Protein AF-A0A0F9C380-F1 (afdb_monomer_lite)

Organism: NCBI:txid412755

InterPro domains:
  IPR003751 Translational regulator CsrA [MF_00167] (19-79)
  IPR003751 Translational regulator CsrA [PF02599] (19-68)
  IPR003751 Translational regulator CsrA [PTHR34984] (19-72)
  IPR003751 Translational regulator CsrA [TIGR00202] (19-71)
  IPR036107 Carbon storage regulator superfamily [G3DSA:2.60.40.4380] (15-77)
  IPR036107 Carbon storage regulator superfamily [SSF117130] (18-70)

Foldseek 3Di:
DDPPDDPPVPPPPDDDDPDDDDDDDAQDWDDDPPFWIWGFPDDDPPDTDIDIGGDPVDDDDDPVVCVVPPVVPPPPPDD

Sequence (79 aa):
MEVSGPTRYNYYYERRLHMLVLSRKKDEAIIIGDDIKITIVDVRGDKVRLGIDAPRSIPVHREEIYDRFIRRSHNDRSI

Secondary structure (DSSP, 8-state):
----S--GGGGGSSSS---------TT-EEEETTTEEEEEEEEETTEEEEEEE--TTS----HHHHHHHTGGGSS----

Radius of gyration: 17.0 Å; chains: 1; bounding box: 43×31×39 Å

Structure (mmCIF, N/CA/C/O backbone):
data_AF-A0A0F9C380-F1
#
_entry.id   AF-A0A0F9C380-F1
#
loop_
_atom_site.group_PDB
_atom_site.id
_atom_site.type_symbol
_atom_site.label_atom_id
_atom_site.label_alt_id
_atom_site.label_comp_id
_atom_site.label_asym_id
_atom_site.label_entity_id
_atom_site.label_seq_id
_atom_site.pdbx_PDB_ins_code
_atom_site.Cartn_x
_atom_site.Cartn_y
_atom_site.Cartn_z
_atom_site.occupancy
_atom_site.B_iso_or_equiv
_atom_site.auth_seq_id
_atom_site.auth_comp_id
_atom_site.auth_asym_id
_atom_site.auth_atom_id
_atom_site.pdbx_PDB_model_num
ATOM 1 N N . MET A 1 1 ? -16.165 10.962 24.519 1.00 44.88 1 MET A N 1
ATOM 2 C CA . MET A 1 1 ? -14.709 11.157 24.364 1.00 44.88 1 MET A CA 1
ATOM 3 C C . MET A 1 1 ? -14.504 11.957 23.097 1.00 44.88 1 MET A C 1
ATOM 5 O O . MET A 1 1 ? -14.469 11.390 22.013 1.00 44.88 1 MET A O 1
ATOM 9 N N . GLU A 1 2 ? -14.506 13.278 23.234 1.00 38.22 2 GLU A N 1
ATOM 10 C CA . GLU A 1 2 ? -14.206 14.193 22.138 1.00 38.22 2 GLU A CA 1
ATOM 11 C C . GLU A 1 2 ? -12.708 14.105 21.853 1.00 38.22 2 GLU A C 1
ATOM 13 O O . GLU A 1 2 ? -11.879 14.382 22.720 1.00 38.22 2 GLU A O 1
ATOM 18 N N . VAL A 1 3 ? -12.350 13.647 20.656 1.00 48.62 3 VAL A N 1
ATOM 19 C CA . VAL A 1 3 ? -10.968 13.722 20.180 1.00 48.62 3 VAL A CA 1
ATOM 20 C C . VAL A 1 3 ? -10.725 15.129 19.644 1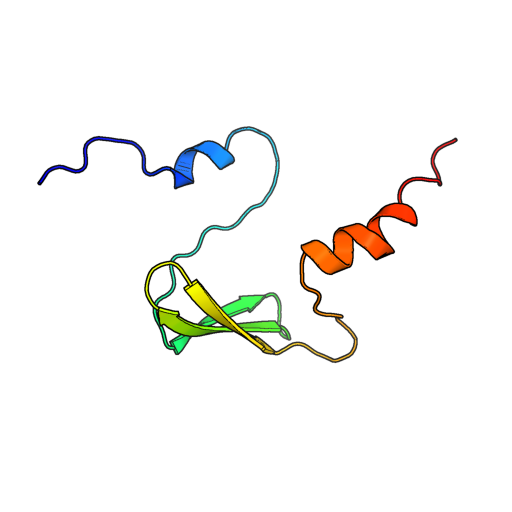.00 48.62 3 VAL A C 1
ATOM 22 O O . VAL A 1 3 ? -10.862 15.407 18.456 1.00 48.62 3 VAL A O 1
ATOM 25 N N . SER A 1 4 ? -10.399 16.032 20.562 1.00 51.06 4 SER A N 1
ATOM 26 C CA . SER A 1 4 ? -9.994 17.405 20.274 1.00 51.06 4 SER A CA 1
ATOM 27 C C . SER A 1 4 ? -8.543 17.423 19.796 1.00 51.06 4 SER A C 1
ATOM 29 O O . SER A 1 4 ? -7.607 17.383 20.591 1.00 51.06 4 SER A O 1
ATOM 31 N N . GLY A 1 5 ? -8.353 17.465 18.481 1.00 53.91 5 GLY A N 1
ATOM 32 C CA . GLY A 1 5 ? -7.063 17.754 17.862 1.00 53.91 5 GLY A CA 1
ATOM 33 C C . GLY A 1 5 ? -7.045 17.366 16.385 1.00 53.91 5 GLY A C 1
ATOM 34 O O . GLY A 1 5 ? -7.665 16.365 16.017 1.00 53.91 5 GLY A O 1
ATOM 35 N N . PRO A 1 6 ? -6.346 18.118 15.513 1.00 43.44 6 PRO A N 1
ATOM 36 C CA . PRO A 1 6 ? -6.108 17.655 14.156 1.00 43.44 6 PRO A CA 1
ATOM 37 C C . PRO A 1 6 ? -5.372 16.320 14.266 1.00 43.44 6 PRO A C 1
ATOM 39 O O . PRO A 1 6 ? -4.313 16.230 14.888 1.00 43.44 6 PRO A O 1
ATOM 42 N N . THR A 1 7 ? -5.963 15.253 13.724 1.00 53.53 7 THR A N 1
ATOM 43 C CA . THR A 1 7 ? -5.280 13.958 13.650 1.00 53.53 7 THR A CA 1
ATOM 44 C C . THR A 1 7 ? -3.876 14.180 13.077 1.00 53.53 7 THR A C 1
ATOM 46 O O . THR A 1 7 ? -3.696 15.001 12.173 1.00 53.53 7 THR A O 1
ATOM 49 N N . ARG A 1 8 ? -2.866 13.469 13.603 1.00 51.59 8 ARG A N 1
ATOM 50 C CA . ARG A 1 8 ? -1.445 13.605 13.202 1.00 51.59 8 ARG A CA 1
ATOM 51 C C . ARG A 1 8 ? -1.212 13.520 11.686 1.00 51.59 8 ARG A C 1
ATOM 53 O O . ARG A 1 8 ? -0.157 13.908 11.205 1.00 51.59 8 ARG A O 1
ATOM 60 N N . TYR A 1 9 ? -2.206 13.035 10.950 1.00 54.44 9 TYR A N 1
ATOM 61 C CA . TYR A 1 9 ? -2.219 12.944 9.505 1.00 54.44 9 TYR A CA 1
ATOM 62 C C . TYR A 1 9 ? -2.099 14.308 8.798 1.00 54.44 9 TYR A C 1
ATOM 64 O O . TYR A 1 9 ? -1.416 14.414 7.781 1.00 54.44 9 TYR A O 1
ATOM 72 N N . ASN A 1 10 ? -2.692 15.374 9.344 1.00 49.28 10 ASN A N 1
ATOM 73 C CA . ASN A 1 10 ? -2.766 16.666 8.645 1.00 49.28 10 ASN A CA 1
ATOM 74 C C . ASN A 1 10 ? -1.452 17.468 8.602 1.00 49.28 10 ASN A C 1
ATOM 76 O O . ASN A 1 10 ? -1.376 18.452 7.875 1.00 49.28 10 ASN A O 1
ATOM 80 N N . TYR A 1 11 ? -0.397 17.053 9.310 1.00 51.94 11 TYR A N 1
ATOM 81 C CA . TYR A 1 11 ? 0.868 17.803 9.342 1.00 51.94 11 TYR A CA 1
ATOM 82 C C . TYR A 1 11 ? 1.776 17.597 8.115 1.00 51.94 11 TYR A C 1
ATOM 84 O O . TYR A 1 11 ? 2.762 18.314 7.964 1.00 51.94 11 TYR A O 1
ATOM 92 N N . TYR A 1 12 ? 1.451 16.666 7.210 1.00 57.09 12 TYR A N 1
ATOM 93 C CA . TYR A 1 12 ? 2.293 16.345 6.046 1.00 57.09 12 TYR A CA 1
ATOM 94 C C . TYR A 1 12 ? 1.863 17.016 4.727 1.00 57.09 12 TYR A C 1
ATOM 96 O O . TYR A 1 12 ? 2.493 16.786 3.698 1.00 57.09 12 TYR A O 1
ATOM 104 N N . TYR A 1 13 ? 0.831 17.869 4.731 1.00 54.81 13 TYR A N 1
ATOM 105 C CA . TYR A 1 13 ? 0.256 18.437 3.499 1.00 54.81 13 TYR A CA 1
ATOM 106 C C . TYR A 1 13 ? 0.829 19.791 3.060 1.00 54.81 13 TYR A C 1
ATOM 108 O O . TYR A 1 13 ? 0.517 20.265 1.969 1.00 54.81 13 TYR A O 1
ATOM 116 N N . GLU A 1 14 ? 1.663 20.436 3.875 1.00 52.56 14 GLU A N 1
ATOM 117 C CA . GLU A 1 14 ? 1.875 21.876 3.700 1.00 52.56 14 GLU A CA 1
ATOM 118 C C . GLU A 1 14 ? 3.080 22.291 2.858 1.00 52.56 14 GLU A C 1
ATOM 120 O O . GLU A 1 14 ? 3.209 23.473 2.547 1.00 52.56 14 GLU A O 1
ATOM 125 N N . ARG A 1 15 ? 3.946 21.374 2.407 1.00 52.47 15 ARG A N 1
ATOM 126 C CA . ARG A 1 15 ? 5.056 21.745 1.509 1.00 52.47 15 ARG A CA 1
ATOM 127 C C . ARG A 1 15 ? 5.338 20.676 0.456 1.00 52.47 15 ARG A C 1
ATOM 129 O O . ARG A 1 15 ? 6.194 19.825 0.635 1.00 52.47 15 ARG A O 1
ATOM 136 N N . ARG A 1 16 ? 4.622 20.798 -0.670 1.00 65.19 16 ARG A N 1
ATOM 137 C CA . ARG A 1 16 ? 4.929 20.230 -1.998 1.00 65.19 16 ARG 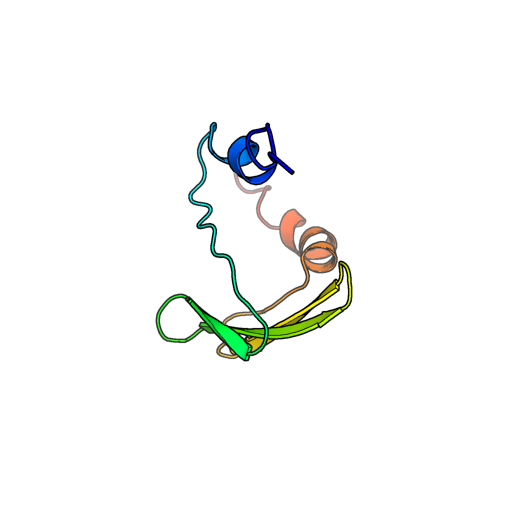A CA 1
ATOM 138 C C . ARG A 1 16 ? 5.361 18.755 -2.016 1.00 65.19 16 ARG A C 1
ATOM 140 O O . ARG A 1 16 ? 6.538 18.521 -2.225 1.00 65.19 16 ARG A O 1
ATOM 147 N N . LEU A 1 17 ? 4.423 17.800 -1.946 1.00 53.06 17 LEU A N 1
ATOM 148 C CA . LEU A 1 17 ? 4.484 16.485 -2.625 1.00 53.06 17 LEU A CA 1
ATOM 149 C C . LEU A 1 17 ? 3.083 15.825 -2.672 1.00 53.06 17 LEU A C 1
ATOM 151 O O . LEU A 1 17 ? 2.304 15.936 -1.729 1.00 53.06 17 LEU A O 1
ATOM 155 N N . HIS A 1 18 ? 2.779 15.127 -3.774 1.00 67.81 18 HIS A N 1
ATOM 156 C CA . HIS A 1 18 ? 1.540 14.376 -4.043 1.00 67.81 18 HIS A CA 1
ATOM 157 C C . HIS A 1 18 ? 1.443 13.079 -3.205 1.00 67.81 18 HIS A C 1
ATOM 159 O O . HIS A 1 18 ? 1.564 11.981 -3.744 1.00 67.81 18 HIS A O 1
ATOM 165 N N . MET A 1 19 ? 1.249 13.168 -1.887 1.00 76.00 19 MET A N 1
ATOM 166 C CA . MET A 1 19 ? 0.958 11.986 -1.062 1.00 76.00 19 MET A CA 1
ATOM 167 C C . MET A 1 19 ? -0.556 11.791 -0.923 1.00 76.00 19 MET A C 1
ATOM 169 O O . MET A 1 19 ? -1.237 12.564 -0.247 1.00 76.00 19 MET A O 1
ATOM 173 N N . LEU A 1 20 ? -1.085 10.737 -1.548 1.00 81.88 20 LEU A N 1
ATOM 174 C CA . LEU A 1 20 ? -2.480 10.344 -1.377 1.00 81.88 20 LEU A CA 1
ATOM 175 C C . LEU A 1 20 ? -2.641 9.494 -0.115 1.00 81.88 20 LEU A C 1
ATOM 177 O O . LEU A 1 20 ? -1.929 8.517 0.104 1.00 81.88 20 LEU A O 1
ATOM 181 N N . VAL A 1 21 ? -3.620 9.868 0.695 1.00 80.88 21 VAL A N 1
ATOM 182 C CA . VAL A 1 21 ? -3.868 9.310 2.019 1.00 80.88 21 VAL A CA 1
ATOM 183 C C . VAL A 1 21 ? -5.151 8.512 1.988 1.00 80.88 21 VAL A C 1
ATOM 185 O O . VAL A 1 21 ? -6.219 9.082 1.781 1.00 80.88 21 VAL A O 1
ATOM 188 N N . LEU A 1 22 ? -5.066 7.207 2.231 1.00 84.81 22 LEU A 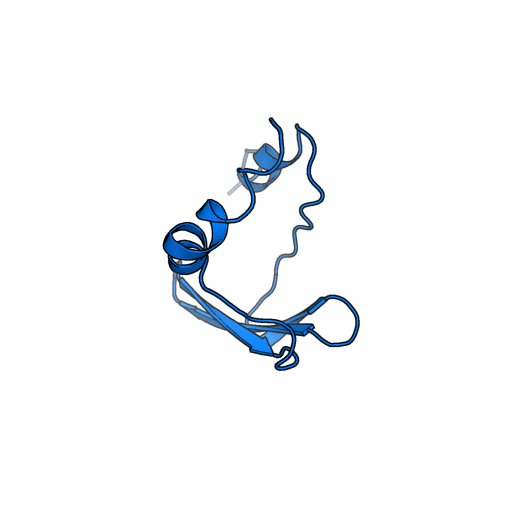N 1
ATOM 189 C CA . LEU A 1 22 ? -6.229 6.324 2.238 1.00 84.81 22 LEU A CA 1
ATOM 190 C C . LEU A 1 22 ? -6.206 5.451 3.492 1.00 84.81 22 LEU A C 1
ATOM 192 O O . LEU A 1 22 ? -5.220 4.773 3.774 1.00 84.81 22 LEU A O 1
ATOM 196 N N . SER A 1 23 ? -7.307 5.435 4.241 1.00 87.44 23 SER A N 1
ATOM 197 C CA . SER A 1 23 ? -7.506 4.479 5.334 1.00 87.44 23 SER A CA 1
ATOM 198 C C . SER A 1 23 ? -8.124 3.199 4.785 1.00 87.44 23 SER A C 1
ATOM 200 O O . SER A 1 23 ? -9.183 3.254 4.152 1.00 87.44 23 SER A O 1
ATOM 202 N N . ARG A 1 24 ? -7.473 2.056 5.023 1.00 92.75 24 ARG A N 1
ATOM 203 C CA . ARG A 1 24 ? -7.928 0.722 4.610 1.00 92.75 24 ARG A CA 1
ATOM 204 C C . ARG A 1 24 ? -8.032 -0.220 5.808 1.00 92.75 24 ARG A C 1
ATOM 206 O O . ARG A 1 24 ? -7.193 -0.167 6.709 1.00 92.75 24 ARG A O 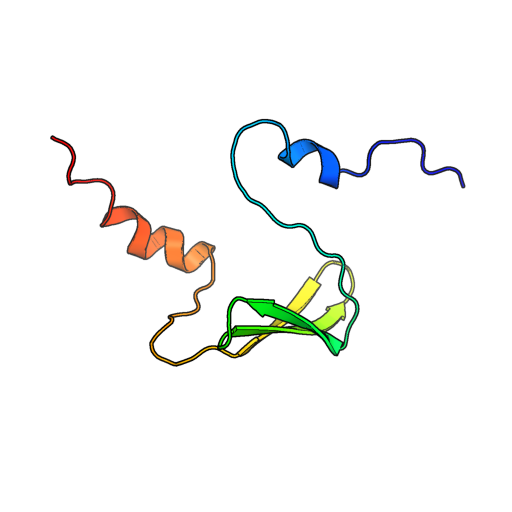1
ATOM 213 N N . LYS A 1 25 ? -9.054 -1.072 5.815 1.00 92.44 25 LYS A N 1
ATOM 214 C CA . LYS A 1 25 ? -9.223 -2.182 6.767 1.00 92.44 25 LYS A CA 1
ATOM 215 C C . LYS A 1 25 ? -8.589 -3.462 6.219 1.00 92.44 25 LYS A C 1
ATOM 217 O O . LYS A 1 25 ? -8.167 -3.511 5.068 1.00 92.44 25 LYS A O 1
ATOM 222 N N . LYS A 1 26 ? -8.522 -4.500 7.057 1.00 95.19 26 LYS A N 1
ATOM 223 C CA . LYS A 1 26 ? -8.122 -5.848 6.636 1.00 95.19 26 LYS A CA 1
ATOM 224 C C . LYS A 1 26 ? -8.956 -6.298 5.429 1.00 95.19 26 LYS A C 1
ATOM 226 O O . LYS A 1 26 ? -10.147 -6.004 5.372 1.00 95.19 26 LYS A O 1
ATOM 231 N N . ASP A 1 27 ? -8.300 -6.972 4.492 1.00 95.06 27 ASP A N 1
ATOM 232 C CA . ASP A 1 27 ? -8.825 -7.476 3.219 1.00 95.06 27 ASP A CA 1
ATOM 233 C C . ASP A 1 27 ? -9.223 -6.393 2.195 1.00 95.06 27 ASP A C 1
ATOM 235 O O . ASP A 1 27 ? -9.552 -6.714 1.053 1.00 95.06 27 ASP A O 1
ATOM 239 N N . GLU A 1 28 ? -9.119 -5.104 2.537 1.00 96.38 28 GLU A N 1
ATOM 240 C CA . GLU A 1 28 ? -9.258 -4.024 1.560 1.00 96.38 28 GLU A CA 1
ATOM 241 C C . GLU A 1 28 ? -7.955 -3.799 0.779 1.00 96.38 28 GLU A C 1
ATOM 243 O O . GLU A 1 28 ? -6.847 -4.080 1.253 1.00 96.38 28 GLU A O 1
ATOM 248 N N . ALA A 1 29 ? -8.092 -3.250 -0.431 1.00 95.31 29 ALA A N 1
ATOM 249 C CA . ALA A 1 29 ? -6.978 -3.033 -1.342 1.00 95.31 29 ALA A CA 1
ATOM 250 C C . ALA A 1 29 ? -6.932 -1.613 -1.922 1.00 95.31 29 ALA A C 1
ATOM 252 O O . ALA A 1 29 ? -7.923 -0.876 -1.929 1.00 95.31 29 ALA A O 1
ATOM 253 N N . ILE A 1 30 ? -5.750 -1.253 -2.410 1.00 95.12 30 ILE A N 1
ATOM 254 C CA . ILE A 1 30 ? -5.423 -0.033 -3.145 1.00 95.12 30 ILE A CA 1
ATOM 255 C C . ILE A 1 30 ? -4.846 -0.475 -4.488 1.00 95.12 30 ILE A C 1
ATOM 257 O O . ILE A 1 30 ? -3.976 -1.344 -4.526 1.00 95.12 30 ILE A O 1
ATOM 261 N N . ILE A 1 31 ? -5.327 0.122 -5.574 1.00 93.62 31 ILE A N 1
ATOM 262 C CA . ILE A 1 31 ? -4.825 -0.114 -6.929 1.00 93.62 31 ILE A CA 1
ATOM 263 C C . ILE A 1 31 ? -4.015 1.108 -7.368 1.00 93.62 31 ILE A C 1
ATOM 265 O O . ILE A 1 31 ? -4.443 2.241 -7.133 1.00 93.62 31 ILE A O 1
ATOM 269 N N . ILE A 1 32 ? -2.843 0.884 -7.961 1.00 91.50 32 ILE A N 1
ATOM 270 C CA . ILE A 1 32 ? -1.973 1.932 -8.509 1.00 91.50 32 ILE A CA 1
ATOM 271 C C . ILE A 1 32 ? -1.760 1.635 -9.995 1.00 91.50 32 ILE A C 1
ATOM 273 O O . ILE A 1 32 ? -1.175 0.611 -10.344 1.00 91.50 32 ILE A O 1
ATOM 277 N N . GLY A 1 33 ? -2.219 2.541 -10.863 1.00 90.38 33 GLY A N 1
ATOM 278 C CA . GLY A 1 33 ? -2.279 2.277 -12.304 1.00 90.38 33 GLY A CA 1
ATOM 279 C C . GLY A 1 33 ? -3.189 1.083 -12.599 1.00 90.38 33 GLY A C 1
ATOM 280 O O . GLY A 1 33 ? -4.216 0.931 -11.940 1.00 90.38 33 GLY A O 1
ATOM 281 N N . ASP A 1 34 ? -2.775 0.231 -13.535 1.00 90.81 34 ASP A N 1
ATOM 282 C CA . ASP A 1 34 ? -3.539 -0.956 -13.944 1.00 90.81 34 ASP A CA 1
ATOM 283 C C . ASP A 1 34 ? -2.933 -2.278 -13.432 1.00 90.81 34 ASP A C 1
ATOM 285 O O . ASP A 1 34 ? -3.620 -3.297 -13.389 1.00 90.81 34 ASP A O 1
ATOM 289 N N . ASP A 1 35 ? -1.672 -2.259 -12.981 1.00 93.06 35 ASP A N 1
ATOM 290 C CA . ASP A 1 35 ? -0.885 -3.482 -12.755 1.00 93.06 35 ASP A CA 1
ATOM 291 C C . ASP A 1 35 ? -0.449 -3.706 -11.299 1.00 93.06 35 ASP A C 1
ATOM 293 O O . ASP A 1 35 ? 0.114 -4.754 -10.981 1.00 93.06 35 ASP A O 1
ATOM 297 N N . ILE A 1 36 ? -0.653 -2.733 -10.403 1.00 95.69 36 ILE A N 1
ATOM 298 C CA . ILE A 1 36 ? -0.193 -2.832 -9.012 1.00 95.69 36 ILE A CA 1
ATOM 299 C C . ILE A 1 36 ? -1.386 -2.861 -8.065 1.00 95.69 36 ILE A C 1
ATOM 301 O O . ILE A 1 36 ? -2.209 -1.943 -8.042 1.00 95.69 36 ILE A O 1
ATOM 305 N N . LYS A 1 37 ? -1.427 -3.878 -7.203 1.00 96.38 37 LYS A N 1
ATOM 306 C CA . LYS A 1 37 ? -2.425 -4.027 -6.142 1.00 96.38 37 LYS A CA 1
ATOM 307 C C . LYS A 1 37 ? -1.755 -4.200 -4.786 1.00 96.38 37 LYS A C 1
ATOM 309 O O . LYS A 1 37 ? -1.022 -5.154 -4.545 1.00 96.38 37 LYS A O 1
ATOM 314 N N . ILE A 1 38 ? -2.081 -3.309 -3.858 1.00 96.50 38 ILE A N 1
ATOM 315 C CA . ILE A 1 38 ? -1.655 -3.376 -2.460 1.00 96.50 38 ILE A CA 1
ATOM 316 C C . ILE A 1 38 ? -2.852 -3.805 -1.621 1.00 96.50 38 ILE A C 1
ATOM 318 O O . ILE A 1 38 ? -3.874 -3.133 -1.622 1.00 96.50 38 ILE A O 1
ATOM 322 N N . THR A 1 39 ? -2.738 -4.908 -0.892 1.00 96.94 39 THR A N 1
ATOM 323 C CA . THR A 1 39 ? -3.808 -5.457 -0.046 1.00 96.94 39 THR A CA 1
ATOM 324 C C . THR A 1 39 ? -3.384 -5.444 1.415 1.00 96.94 39 THR A C 1
ATOM 326 O O . THR A 1 39 ? -2.262 -5.839 1.743 1.00 96.94 39 THR A O 1
ATOM 329 N N . ILE A 1 40 ? -4.280 -5.036 2.311 1.00 96.94 40 ILE A N 1
ATOM 330 C CA . ILE A 1 40 ? -4.059 -5.166 3.752 1.00 96.94 40 ILE A CA 1
ATOM 331 C C . ILE A 1 40 ? -4.354 -6.612 4.158 1.00 96.94 40 ILE A C 1
ATOM 333 O O . ILE A 1 40 ? -5.505 -6.999 4.319 1.00 96.94 40 ILE A O 1
ATOM 337 N N . VAL A 1 41 ? -3.318 -7.427 4.334 1.00 97.12 41 VAL A N 1
ATOM 338 C CA . VAL A 1 41 ? -3.463 -8.863 4.630 1.00 97.12 41 VAL A CA 1
ATOM 339 C C . VAL A 1 41 ? -3.808 -9.103 6.098 1.00 97.12 41 VAL A C 1
ATOM 341 O O . VAL A 1 41 ? -4.576 -10.003 6.431 1.00 97.12 41 VAL A O 1
ATOM 344 N N . ASP A 1 42 ? -3.219 -8.330 7.009 1.00 96.69 42 ASP A N 1
ATOM 345 C CA . ASP A 1 42 ? -3.483 -8.472 8.441 1.00 96.69 42 ASP A CA 1
ATOM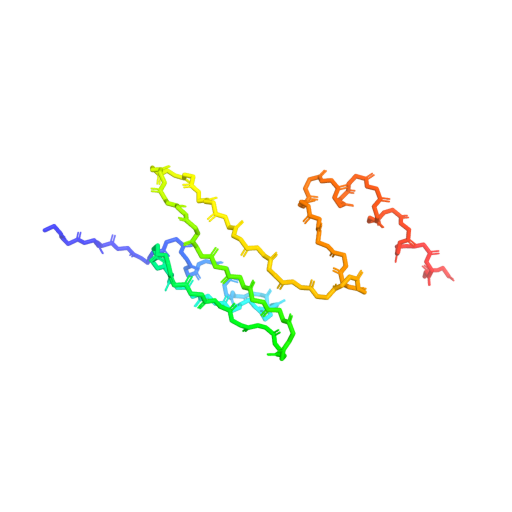 346 C C . ASP A 1 42 ? -3.114 -7.196 9.194 1.00 96.69 42 ASP A C 1
ATOM 348 O O . ASP A 1 42 ? -2.177 -6.491 8.812 1.00 96.69 42 ASP A O 1
ATOM 352 N N . VAL A 1 43 ? -3.810 -6.929 10.296 1.00 94.38 43 VAL A N 1
ATOM 353 C CA . VAL A 1 43 ? -3.517 -5.806 11.195 1.00 94.38 43 VAL A CA 1
ATOM 354 C C . VAL A 1 43 ? -3.415 -6.359 12.610 1.00 94.38 43 VAL A C 1
ATOM 356 O O . VAL A 1 43 ? -4.368 -6.948 13.119 1.00 94.38 43 VAL A O 1
ATOM 359 N N . ARG A 1 44 ? -2.250 -6.201 13.242 1.00 94.69 44 ARG A N 1
ATOM 360 C CA . ARG A 1 44 ? -1.984 -6.658 14.612 1.00 94.69 44 ARG A CA 1
ATOM 361 C C . ARG A 1 44 ? -1.344 -5.535 15.409 1.00 94.69 44 ARG A C 1
ATOM 363 O O . ARG A 1 44 ? -0.154 -5.272 15.253 1.00 94.69 44 ARG A O 1
ATOM 370 N N . GLY A 1 45 ? -2.129 -4.906 16.280 1.00 91.69 45 GLY A N 1
ATOM 371 C CA . GLY A 1 45 ? -1.672 -3.749 17.045 1.00 91.69 45 GLY A CA 1
ATOM 372 C C . GLY A 1 45 ? -1.243 -2.621 16.109 1.00 91.69 45 GLY A C 1
ATOM 373 O O . GLY A 1 45 ? -2.042 -2.142 15.310 1.00 91.69 45 GLY A O 1
ATOM 374 N N . ASP A 1 46 ? 0.025 -2.237 16.193 1.00 88.62 46 ASP A N 1
ATOM 375 C CA . ASP A 1 46 ? 0.676 -1.220 15.364 1.00 88.62 46 ASP A CA 1
ATOM 376 C C . ASP A 1 46 ? 1.301 -1.777 14.070 1.00 88.62 46 ASP A C 1
ATOM 378 O O . ASP A 1 46 ? 1.768 -1.011 13.226 1.00 88.62 46 ASP A O 1
ATOM 382 N N . LYS A 1 47 ? 1.311 -3.103 13.884 1.00 89.50 47 LYS A N 1
ATOM 383 C CA . LYS A 1 47 ? 1.899 -3.757 12.710 1.00 89.50 47 LYS A CA 1
ATOM 384 C C . LYS A 1 47 ? 0.843 -4.095 11.672 1.00 89.50 47 LYS A C 1
ATOM 386 O O . LYS A 1 47 ? -0.168 -4.734 11.964 1.00 89.50 47 LYS A O 1
ATOM 391 N N . VAL A 1 48 ? 1.146 -3.758 10.424 1.00 94.06 48 VAL A N 1
ATOM 392 C CA . VAL A 1 48 ? 0.314 -4.076 9.262 1.00 94.06 48 VAL A CA 1
ATOM 393 C C . VAL A 1 48 ? 1.088 -5.000 8.329 1.00 94.06 48 VAL A C 1
ATOM 395 O O . VAL A 1 48 ? 2.251 -4.748 8.012 1.00 94.06 48 VAL A O 1
ATOM 398 N N . ARG A 1 49 ? 0.453 -6.086 7.885 1.00 95.69 49 ARG A N 1
ATOM 399 C CA . ARG A 1 49 ? 0.975 -6.950 6.820 1.00 95.69 49 ARG A CA 1
ATOM 400 C C . ARG A 1 49 ? 0.361 -6.499 5.504 1.00 95.69 49 ARG A C 1
ATOM 402 O O . ARG A 1 49 ? -0.857 -6.519 5.355 1.00 95.69 49 ARG A O 1
ATOM 409 N N . LEU A 1 50 ? 1.215 -6.115 4.566 1.00 96.25 50 LEU A N 1
ATOM 410 C CA . LEU A 1 50 ? 0.825 -5.701 3.224 1.00 96.25 50 LEU A CA 1
ATOM 411 C C . LEU A 1 50 ? 1.163 -6.819 2.236 1.00 96.25 50 LEU A C 1
ATOM 413 O O . LEU A 1 50 ? 2.278 -7.341 2.248 1.00 96.25 50 LEU A O 1
ATOM 417 N N . GLY A 1 51 ? 0.201 -7.184 1.398 1.00 96.50 51 GLY A N 1
ATOM 418 C CA . GLY A 1 51 ? 0.428 -7.966 0.188 1.00 96.50 51 GLY A CA 1
ATOM 419 C C . GLY A 1 51 ? 0.596 -7.000 -0.975 1.00 96.50 51 GLY A C 1
ATOM 420 O O . GLY A 1 51 ? -0.242 -6.120 -1.143 1.00 96.50 51 GLY A O 1
ATOM 421 N N . ILE A 1 52 ? 1.673 -7.132 -1.741 1.00 96.50 52 ILE A N 1
ATOM 422 C CA . ILE A 1 52 ? 1.937 -6.294 -2.911 1.00 96.50 52 ILE A CA 1
ATOM 423 C C . ILE A 1 52 ? 1.997 -7.226 -4.111 1.00 96.50 52 ILE A C 1
ATOM 425 O O . ILE A 1 52 ? 2.873 -8.087 -4.176 1.00 96.50 52 ILE A O 1
ATOM 429 N N . ASP A 1 53 ? 1.045 -7.058 -5.015 1.00 96.44 53 ASP A N 1
ATOM 430 C CA . ASP A 1 53 ? 1.029 -7.693 -6.323 1.00 96.44 53 ASP A CA 1
ATOM 431 C C . ASP A 1 53 ? 1.440 -6.645 -7.355 1.00 96.44 53 ASP A C 1
ATOM 433 O O . ASP A 1 53 ? 0.885 -5.545 -7.382 1.00 96.44 53 ASP A O 1
ATOM 437 N N . ALA A 1 54 ? 2.480 -6.952 -8.117 1.00 95.56 54 ALA A N 1
ATOM 438 C CA . ALA A 1 54 ? 3.067 -6.066 -9.108 1.00 95.56 54 ALA A CA 1
ATOM 439 C C . ALA A 1 54 ? 3.794 -6.910 -10.167 1.00 95.56 54 ALA A C 1
ATOM 441 O O . ALA A 1 54 ? 4.332 -7.980 -9.849 1.00 95.56 54 ALA A O 1
ATOM 442 N N . PRO A 1 55 ? 3.867 -6.444 -11.423 1.00 94.62 55 PRO A N 1
ATOM 443 C CA . PRO A 1 55 ? 4.599 -7.137 -12.470 1.00 94.62 55 PRO A CA 1
ATOM 444 C C . PRO A 1 55 ? 6.095 -7.191 -12.142 1.00 94.62 55 PRO A C 1
ATOM 446 O O . PRO A 1 55 ? 6.654 -6.283 -11.532 1.00 94.62 55 PRO A O 1
ATOM 449 N N . ARG A 1 56 ? 6.784 -8.240 -12.613 1.00 91.94 56 ARG A N 1
ATOM 450 C CA . ARG A 1 56 ? 8.222 -8.462 -12.339 1.00 91.94 56 ARG A CA 1
ATOM 451 C C . ARG A 1 56 ? 9.139 -7.341 -12.837 1.00 91.94 56 ARG A C 1
ATOM 453 O O . ARG A 1 56 ? 10.271 -7.243 -12.378 1.00 91.94 56 ARG A O 1
ATOM 460 N N . SER A 1 57 ? 8.670 -6.536 -13.788 1.00 92.25 57 SER A N 1
ATOM 461 C CA . SER A 1 57 ? 9.368 -5.350 -14.287 1.00 92.25 57 SER A CA 1
ATOM 462 C C . SER A 1 57 ? 9.451 -4.228 -13.250 1.00 92.25 57 SER A C 1
ATOM 464 O O . SER A 1 57 ? 10.326 -3.373 -13.367 1.00 92.25 57 SER A O 1
ATOM 466 N N . ILE A 1 58 ? 8.571 -4.227 -12.243 1.00 89.94 58 ILE A N 1
ATOM 467 C CA . ILE A 1 58 ? 8.503 -3.210 -11.197 1.00 89.94 58 ILE A CA 1
ATOM 468 C C . ILE A 1 58 ? 9.054 -3.817 -9.902 1.00 89.94 58 ILE A C 1
ATOM 470 O O . ILE A 1 58 ? 8.378 -4.615 -9.247 1.00 89.94 58 ILE A O 1
ATOM 474 N N . PRO A 1 59 ? 10.292 -3.476 -9.512 1.00 87.75 59 PRO A N 1
ATOM 475 C CA . PRO A 1 59 ? 10.879 -4.028 -8.307 1.00 87.75 59 PRO A CA 1
ATOM 476 C C . PRO A 1 59 ? 10.210 -3.444 -7.057 1.00 87.75 59 PRO A C 1
ATOM 478 O O . PRO A 1 59 ? 10.050 -2.233 -6.917 1.00 87.75 59 PRO A O 1
ATOM 481 N N . VAL A 1 60 ? 9.862 -4.321 -6.116 1.00 89.69 60 VAL A N 1
ATOM 482 C CA . VAL A 1 60 ? 9.292 -3.949 -4.817 1.00 89.69 60 VAL A CA 1
ATOM 483 C C . VAL A 1 60 ? 10.355 -4.155 -3.745 1.00 89.69 60 VAL A C 1
ATOM 485 O O . VAL A 1 60 ? 10.816 -5.273 -3.507 1.00 89.69 60 VAL A O 1
ATOM 488 N N . HIS A 1 61 ? 10.748 -3.071 -3.083 1.00 86.56 61 HIS A N 1
ATOM 489 C CA . HIS A 1 61 ? 11.768 -3.083 -2.041 1.00 86.56 61 HIS A CA 1
ATOM 490 C C . HIS A 1 61 ? 11.226 -2.504 -0.739 1.00 86.56 61 HIS A C 1
ATOM 492 O O . HIS A 1 61 ? 10.331 -1.663 -0.740 1.00 86.56 61 HIS A O 1
ATOM 498 N N . ARG A 1 62 ? 11.804 -2.940 0.384 1.00 85.31 62 ARG A N 1
ATOM 499 C CA . ARG A 1 62 ? 11.622 -2.241 1.658 1.00 85.31 62 ARG A CA 1
ATOM 500 C C . ARG A 1 62 ? 12.485 -0.984 1.659 1.00 85.31 62 ARG A C 1
ATOM 502 O O . ARG A 1 62 ? 13.615 -1.026 1.165 1.00 85.31 62 ARG A O 1
ATOM 509 N N . GLU A 1 63 ? 11.968 0.104 2.211 1.00 80.94 63 GLU A N 1
ATOM 510 C CA . GLU A 1 63 ? 12.619 1.418 2.193 1.00 80.94 63 GLU A CA 1
ATOM 511 C C . GLU A 1 63 ? 14.037 1.366 2.780 1.00 80.94 63 GLU A C 1
ATOM 513 O O . GLU A 1 63 ? 14.993 1.810 2.146 1.00 80.94 63 GLU A O 1
ATOM 518 N N . GLU A 1 64 ? 14.214 0.699 3.922 1.00 78.19 64 GLU A N 1
ATOM 519 C CA . GLU A 1 64 ? 15.503 0.589 4.612 1.00 78.19 64 GLU A CA 1
ATOM 520 C C . GLU A 1 64 ? 16.562 -0.213 3.834 1.00 78.19 64 GLU A C 1
ATOM 522 O O . GLU A 1 64 ? 17.764 -0.149 4.120 1.00 78.19 64 GLU A O 1
ATOM 527 N N . ILE A 1 65 ? 16.127 -1.017 2.862 1.00 79.31 65 ILE A N 1
ATOM 528 C CA . ILE A 1 65 ? 17.017 -1.719 1.937 1.00 79.31 65 ILE A CA 1
ATOM 529 C C . ILE A 1 65 ? 17.308 -0.821 0.737 1.00 79.31 65 ILE A C 1
ATOM 531 O O . ILE A 1 65 ? 18.463 -0.685 0.343 1.00 79.31 65 ILE A O 1
ATOM 535 N N . TYR A 1 66 ? 16.285 -0.166 0.191 1.00 75.19 66 TYR A N 1
ATOM 536 C CA . TYR A 1 66 ? 16.422 0.714 -0.966 1.00 75.19 66 TYR A CA 1
ATOM 537 C C . TYR A 1 66 ? 17.392 1.877 -0.709 1.00 75.19 66 TYR A C 1
ATOM 539 O O . TYR A 1 66 ? 18.309 2.112 -1.504 1.00 75.19 66 TYR A O 1
ATOM 547 N N . ASP A 1 67 ? 17.259 2.547 0.438 1.00 67.69 67 ASP A N 1
ATOM 548 C CA . ASP A 1 67 ? 18.087 3.703 0.796 1.00 67.69 67 ASP A CA 1
ATOM 549 C C . ASP A 1 67 ? 19.569 3.351 0.965 1.00 67.69 67 ASP A C 1
ATOM 551 O O . ASP A 1 67 ? 20.442 4.166 0.660 1.00 67.69 67 ASP A O 1
ATOM 555 N N . ARG A 1 68 ? 19.875 2.119 1.386 1.00 62.22 68 ARG A N 1
ATOM 556 C CA . ARG A 1 68 ? 21.260 1.671 1.581 1.00 62.22 68 ARG A CA 1
ATOM 557 C C . ARG A 1 68 ? 21.987 1.322 0.284 1.00 62.22 68 ARG A C 1
ATOM 559 O O . ARG A 1 68 ? 23.215 1.378 0.275 1.00 62.22 68 ARG A O 1
ATOM 566 N N . PHE A 1 69 ? 21.271 0.990 -0.792 1.00 57.53 69 PHE A N 1
ATOM 567 C CA . PHE A 1 69 ? 21.891 0.451 -2.010 1.00 57.53 69 PHE A CA 1
ATOM 568 C C . PHE A 1 69 ? 21.627 1.259 -3.287 1.00 57.53 69 PHE A C 1
ATOM 570 O O . PHE A 1 69 ? 22.504 1.296 -4.145 1.00 57.53 69 PHE A O 1
ATOM 577 N N . ILE A 1 70 ? 20.478 1.929 -3.432 1.00 55.84 70 ILE A N 1
ATOM 578 C CA . ILE A 1 70 ? 20.066 2.516 -4.725 1.00 55.84 70 ILE A CA 1
ATOM 579 C C . ILE A 1 70 ? 20.119 4.050 -4.7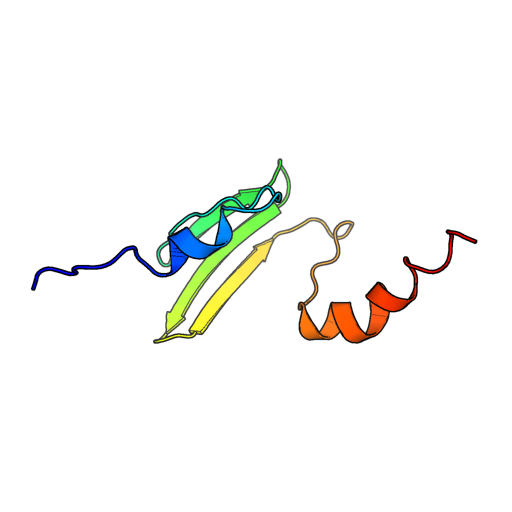32 1.00 55.84 70 ILE A C 1
ATOM 581 O O . ILE A 1 70 ? 20.431 4.658 -5.762 1.00 55.84 70 ILE A O 1
ATOM 585 N N . ARG A 1 71 ? 19.922 4.706 -3.579 1.00 53.69 71 ARG A N 1
ATOM 586 C CA . ARG A 1 71 ? 19.988 6.178 -3.484 1.00 53.69 71 ARG A CA 1
ATOM 587 C C . ARG A 1 71 ? 21.362 6.767 -3.820 1.00 53.69 71 ARG A C 1
ATOM 589 O O . ARG A 1 71 ? 21.448 7.935 -4.187 1.00 53.69 71 ARG A O 1
ATOM 596 N N . ARG A 1 72 ? 22.431 5.968 -3.746 1.00 50.66 72 ARG A N 1
ATOM 597 C CA . ARG A 1 72 ? 23.803 6.417 -4.031 1.00 50.66 72 ARG A CA 1
ATOM 598 C C . ARG A 1 72 ? 24.117 6.545 -5.527 1.00 50.66 72 ARG A C 1
ATOM 600 O O . ARG A 1 72 ? 25.117 7.159 -5.866 1.00 50.66 72 ARG A O 1
ATOM 607 N N . SER A 1 73 ? 23.275 6.011 -6.416 1.00 48.69 73 SER A N 1
ATOM 608 C CA . SER A 1 73 ? 23.553 5.965 -7.864 1.00 48.69 73 SER A CA 1
ATOM 609 C C . SER A 1 73 ? 22.871 7.062 -8.690 1.00 48.69 73 SER A C 1
ATOM 611 O O . SER A 1 73 ? 23.142 7.165 -9.882 1.00 48.69 73 SER A O 1
ATOM 613 N N . HIS A 1 74 ? 21.994 7.877 -8.093 1.00 46.28 74 HIS A N 1
ATOM 614 C CA . HIS A 1 74 ? 21.171 8.849 -8.834 1.00 46.28 74 HIS A CA 1
ATOM 615 C C . HIS A 1 74 ? 21.451 10.325 -8.504 1.00 46.28 74 HIS A C 1
ATOM 617 O O . HIS A 1 74 ? 20.815 11.188 -9.098 1.00 46.28 74 HIS A O 1
ATOM 623 N N . ASN A 1 75 ? 22.400 10.638 -7.611 1.00 48.25 75 ASN A N 1
ATOM 624 C CA . ASN A 1 75 ? 22.692 12.027 -7.218 1.00 48.25 75 ASN A CA 1
ATOM 625 C C . ASN A 1 75 ? 24.009 12.599 -7.783 1.00 48.25 75 ASN A C 1
ATOM 627 O O . ASN A 1 75 ? 24.411 13.679 -7.377 1.00 48.25 75 ASN A O 1
ATOM 631 N N . ASP A 1 76 ? 24.673 11.900 -8.710 1.00 49.62 76 ASP A N 1
ATOM 632 C CA . ASP A 1 76 ? 26.031 12.249 -9.177 1.00 49.62 76 ASP A CA 1
ATOM 633 C C . ASP A 1 76 ? 26.093 12.708 -10.650 1.00 49.62 76 ASP A C 1
ATOM 635 O O . ASP A 1 76 ? 27.132 12.624 -11.297 1.00 49.62 76 ASP A O 1
ATOM 639 N N . ARG A 1 77 ? 24.977 13.179 -11.230 1.00 47.41 77 ARG A N 1
ATOM 640 C CA . ARG A 1 77 ? 24.942 13.705 -12.618 1.00 47.41 77 ARG A CA 1
ATOM 641 C C . ARG A 1 77 ? 24.498 15.162 -12.730 1.00 47.41 77 ARG A C 1
ATOM 643 O O . ARG A 1 77 ? 23.857 15.538 -13.707 1.00 47.41 77 ARG A O 1
ATOM 650 N N . SER A 1 78 ? 24.885 15.967 -11.750 1.00 47.31 78 SER A N 1
ATOM 651 C CA . SER A 1 78 ? 24.800 17.424 -11.834 1.00 47.31 78 SER A CA 1
ATOM 652 C C . SER A 1 78 ? 26.100 18.033 -11.304 1.00 47.31 78 SER A C 1
ATOM 654 O O . SER A 1 78 ? 26.138 18.528 -10.179 1.00 47.31 78 SER A O 1
ATOM 656 N N . ILE A 1 79 ? 27.169 17.942 -12.100 1.00 41.72 79 ILE A N 1
ATOM 657 C CA . ILE A 1 79 ? 28.318 18.862 -12.056 1.00 41.72 79 ILE A CA 1
ATOM 658 C C . ILE A 1 79 ? 28.389 19.520 -13.428 1.00 41.72 79 ILE A C 1
ATOM 660 O O . ILE A 1 79 ? 28.301 18.764 -14.423 1.00 41.72 79 ILE A O 1
#

pLDDT: mean 75.84, std 19.95, range [38.22, 97.12]